Protein AF-A0A1I4J6Y9-F1 (afdb_monomer)

Structure (mmCIF, N/CA/C/O backbone):
data_AF-A0A1I4J6Y9-F1
#
_entry.id   AF-A0A1I4J6Y9-F1
#
loop_
_atom_site.group_PDB
_atom_site.id
_atom_site.type_symbol
_atom_site.label_atom_id
_atom_site.label_alt_id
_atom_site.label_comp_id
_atom_site.label_asym_id
_atom_site.label_entity_id
_atom_site.label_seq_id
_atom_site.pdbx_PDB_ins_code
_atom_site.Cartn_x
_atom_site.Cartn_y
_atom_site.Car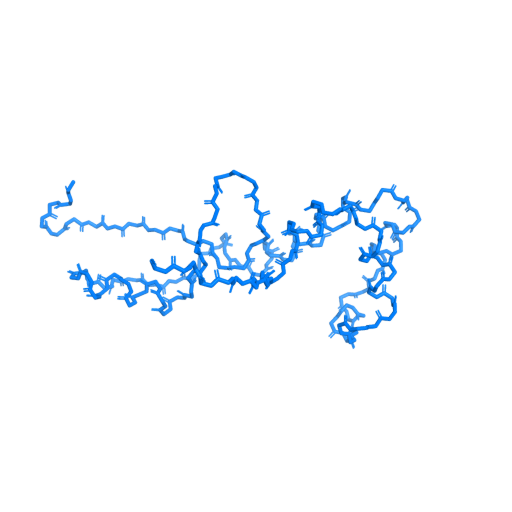tn_z
_atom_site.occupancy
_atom_site.B_iso_or_equiv
_atom_site.auth_seq_id
_atom_site.auth_comp_id
_atom_site.auth_asym_id
_atom_site.auth_atom_id
_atom_site.pdbx_PDB_model_num
ATOM 1 N N . MET A 1 1 ? -22.006 14.306 16.127 1.00 81.25 1 MET A N 1
ATOM 2 C CA . MET A 1 1 ? -21.872 13.540 17.386 1.00 81.25 1 MET A CA 1
ATOM 3 C C . MET A 1 1 ? -22.783 12.330 17.302 1.00 81.25 1 MET A C 1
ATOM 5 O O . MET A 1 1 ? -23.957 12.514 16.991 1.00 81.25 1 MET A O 1
ATOM 9 N N . LEU A 1 2 ? -22.259 11.121 17.520 1.00 91.81 2 LEU A N 1
ATOM 10 C CA . LEU A 1 2 ? -23.096 9.922 17.623 1.00 91.81 2 LEU A CA 1
ATOM 11 C C . LEU A 1 2 ? -23.946 9.990 18.895 1.00 91.81 2 LEU A C 1
ATOM 13 O O . LEU A 1 2 ? -23.473 10.424 19.944 1.00 91.81 2 LEU A O 1
ATOM 17 N N . LYS A 1 3 ? -25.213 9.585 18.788 1.00 95.56 3 LYS A N 1
ATOM 18 C CA . LYS A 1 3 ? -26.076 9.375 19.957 1.00 95.56 3 LYS A CA 1
ATOM 19 C C . LYS A 1 3 ? -25.664 8.073 20.663 1.00 95.56 3 LYS A C 1
ATOM 21 O O . LYS A 1 3 ? -25.080 7.211 20.003 1.00 95.56 3 LYS A O 1
ATOM 26 N N . PRO A 1 4 ? -25.996 7.891 21.955 1.00 92.31 4 PRO A N 1
ATOM 27 C CA . PRO A 1 4 ? -25.834 6.599 22.620 1.00 92.31 4 PRO A CA 1
ATOM 28 C C . PRO A 1 4 ? -26.434 5.459 21.782 1.00 92.31 4 PRO A C 1
ATOM 30 O O . PRO A 1 4 ? -27.529 5.613 21.238 1.00 92.31 4 PRO A O 1
ATOM 33 N N . ASN A 1 5 ? -25.707 4.342 21.670 1.00 90.25 5 ASN A N 1
ATOM 34 C CA . ASN A 1 5 ? -26.022 3.180 20.820 1.00 90.25 5 ASN A CA 1
ATOM 35 C C . ASN A 1 5 ? -26.013 3.435 19.298 1.00 90.25 5 ASN A C 1
ATOM 37 O O . ASN A 1 5 ? -26.482 2.598 18.530 1.00 90.25 5 ASN A O 1
ATOM 41 N N . GLY A 1 6 ? -25.497 4.578 18.839 1.00 94.69 6 GLY A N 1
ATOM 42 C CA . GLY A 1 6 ? -25.251 4.810 17.419 1.00 94.69 6 GLY A CA 1
ATOM 43 C C . GLY A 1 6 ? -24.130 3.914 16.886 1.00 94.69 6 GLY A C 1
ATOM 44 O O . GLY A 1 6 ? -23.152 3.661 17.584 1.00 94.69 6 GLY A O 1
ATOM 45 N N . GLN A 1 7 ? -24.263 3.459 15.640 1.00 95.44 7 GLN A N 1
ATOM 46 C CA . GLN A 1 7 ? -23.269 2.614 14.978 1.00 95.44 7 GLN A CA 1
ATOM 47 C C . GLN A 1 7 ? -22.348 3.434 14.074 1.00 95.44 7 GLN A C 1
ATOM 49 O O . GLN A 1 7 ? -22.777 4.391 13.426 1.00 95.44 7 GLN A O 1
ATOM 54 N N . VAL A 1 8 ? -21.086 3.018 14.007 1.00 94.94 8 VAL A N 1
ATOM 55 C CA . VAL A 1 8 ? -20.108 3.488 13.024 1.00 94.94 8 VAL A CA 1
ATOM 56 C C . VAL A 1 8 ? -19.798 2.338 12.077 1.00 94.94 8 VAL A C 1
ATOM 58 O O . VAL A 1 8 ? -19.526 1.225 12.517 1.00 94.94 8 VAL A O 1
ATOM 61 N N . PHE A 1 9 ? -19.827 2.622 10.778 1.00 94.44 9 PHE A N 1
ATOM 62 C CA . PHE A 1 9 ? -19.356 1.722 9.733 1.00 94.44 9 PHE A CA 1
ATOM 63 C C . PHE A 1 9 ? -18.185 2.390 9.017 1.00 94.44 9 PHE A C 1
ATOM 65 O O . PHE A 1 9 ? -18.315 3.530 8.568 1.00 94.44 9 PHE A O 1
ATOM 72 N N . ILE A 1 10 ? -17.050 1.698 8.937 1.00 92.69 10 ILE A N 1
ATOM 73 C CA . ILE A 1 10 ? -15.825 2.204 8.316 1.00 92.69 10 ILE A CA 1
ATOM 74 C C . ILE A 1 10 ? -15.258 1.155 7.373 1.00 92.69 10 ILE A C 1
ATOM 76 O O . ILE A 1 10 ? -15.161 -0.023 7.712 1.00 92.69 10 ILE A O 1
ATOM 80 N N . ASP A 1 11 ? -14.837 1.638 6.211 1.00 90.25 11 ASP A N 1
ATOM 81 C CA . ASP A 1 11 ? -14.038 0.914 5.236 1.00 90.25 11 ASP A CA 1
ATOM 82 C C . ASP A 1 11 ? -12.691 1.635 5.116 1.00 90.25 11 ASP A C 1
ATOM 84 O O . ASP A 1 11 ? -12.643 2.791 4.692 1.00 90.25 11 ASP A O 1
ATOM 88 N N . TRP A 1 12 ? -11.618 0.996 5.589 1.00 89.00 12 TRP A N 1
ATOM 89 C CA . TRP A 1 12 ? -10.287 1.597 5.686 1.00 89.00 12 TRP A CA 1
ATOM 90 C C . TRP A 1 12 ? -9.300 0.815 4.809 1.00 89.00 12 TRP A C 1
ATOM 92 O O . TRP A 1 12 ? -9.150 -0.396 4.994 1.00 89.00 12 TRP A O 1
ATOM 102 N N . PRO A 1 13 ? -8.600 1.470 3.868 1.00 84.12 13 PRO A N 1
ATOM 103 C CA . PRO A 1 13 ? -7.622 0.802 3.015 1.00 84.12 13 PRO A CA 1
ATOM 104 C C . PRO A 1 13 ? -6.400 0.298 3.804 1.00 84.12 13 PRO A C 1
ATOM 106 O O . PRO A 1 13 ? -5.828 1.024 4.615 1.00 84.12 13 PRO A O 1
ATOM 109 N N . PHE A 1 14 ? -5.968 -0.941 3.530 1.00 85.38 14 PHE A N 1
ATOM 110 C CA . PHE A 1 14 ? -4.759 -1.529 4.130 1.00 85.38 14 PHE A CA 1
ATOM 111 C C . PHE A 1 14 ? -3.598 -1.658 3.128 1.00 85.38 14 PHE A C 1
ATOM 113 O O . PHE A 1 14 ? -2.545 -1.063 3.332 1.00 85.38 14 PHE A O 1
ATOM 120 N N . LEU A 1 15 ? -3.791 -2.398 2.026 1.00 75.06 15 LEU A N 1
ATOM 121 C CA . LEU A 1 15 ? -2.748 -2.710 1.029 1.00 75.06 15 LEU A CA 1
ATOM 122 C C . LEU A 1 15 ? -3.106 -2.172 -0.361 1.00 75.06 15 LEU A C 1
ATOM 124 O O . LEU A 1 15 ? -3.230 -2.933 -1.324 1.00 75.06 15 LEU A O 1
ATOM 128 N N . GLN A 1 16 ? -3.330 -0.864 -0.458 1.00 70.31 16 GLN A N 1
ATOM 129 C CA . GLN A 1 16 ? -3.607 -0.193 -1.728 1.00 70.31 16 GLN A CA 1
ATOM 130 C C . GLN A 1 16 ? -2.457 0.766 -2.084 1.00 70.31 16 GLN A C 1
ATOM 132 O O . GLN A 1 16 ? -1.917 1.397 -1.172 1.00 70.31 16 GLN A O 1
ATOM 137 N N . PRO A 1 17 ? -2.081 0.883 -3.375 1.00 66.69 17 PRO A N 1
ATOM 138 C CA . PRO A 1 17 ? -1.189 1.934 -3.871 1.00 66.69 17 PRO A CA 1
ATOM 139 C C . PRO A 1 17 ? -1.604 3.325 -3.372 1.00 66.69 17 PRO A C 1
ATOM 141 O O . PRO A 1 17 ? -2.794 3.593 -3.176 1.00 66.69 17 PRO A O 1
ATOM 144 N N . VAL A 1 18 ? -0.641 4.233 -3.207 1.00 66.56 18 VAL A N 1
ATOM 145 C CA . VAL A 1 18 ? -0.937 5.626 -2.856 1.00 66.56 18 VAL A CA 1
ATOM 146 C C . VAL A 1 18 ? -1.674 6.270 -4.026 1.00 66.56 18 VAL A C 1
ATOM 148 O O . VAL A 1 18 ? -1.102 6.474 -5.093 1.00 66.56 18 VAL A O 1
ATOM 151 N N . HIS A 1 19 ? -2.939 6.634 -3.831 1.00 66.12 19 HIS A N 1
ATOM 152 C CA . HIS A 1 19 ? -3.694 7.395 -4.819 1.00 66.12 19 HIS A CA 1
ATOM 153 C C . HIS A 1 19 ? -3.871 8.853 -4.393 1.00 66.12 19 HIS A C 1
ATOM 155 O O . HIS A 1 19 ? -4.086 9.167 -3.224 1.00 66.12 19 HIS A O 1
ATOM 161 N N . GLY A 1 20 ? -3.774 9.760 -5.369 1.00 57.38 20 GLY A N 1
ATOM 162 C CA . GLY A 1 20 ? -3.671 11.202 -5.122 1.00 57.38 20 GLY A CA 1
ATOM 163 C C . GLY A 1 20 ? -4.913 11.862 -4.515 1.00 57.38 20 GLY A C 1
ATOM 164 O O . GLY A 1 20 ? -4.794 12.942 -3.941 1.00 57.38 20 GLY A O 1
ATOM 165 N N . TYR A 1 21 ? -6.097 11.245 -4.615 1.00 53.44 21 TYR A N 1
ATOM 166 C CA . TYR A 1 21 ? -7.322 11.776 -4.014 1.00 53.44 21 TYR A CA 1
ATOM 167 C C . TYR A 1 21 ? -8.379 10.679 -3.784 1.00 53.44 21 TYR A C 1
ATOM 169 O O . TYR A 1 21 ? -8.644 9.922 -4.721 1.00 53.44 21 TYR A O 1
ATOM 177 N N . PRO A 1 22 ? -9.016 10.608 -2.596 1.00 58.34 22 PRO A N 1
ATOM 178 C CA . PRO A 1 22 ? -8.725 11.379 -1.377 1.00 58.34 22 PRO A CA 1
ATOM 179 C C . PRO A 1 22 ? -7.363 11.001 -0.762 1.00 58.34 22 PRO A C 1
ATOM 181 O O . PRO A 1 22 ? -6.893 9.882 -0.944 1.00 58.34 22 PRO A O 1
ATOM 184 N N . SER A 1 23 ? -6.706 11.942 -0.071 1.00 73.38 23 SER A N 1
ATOM 185 C CA . SER A 1 23 ? -5.380 11.719 0.528 1.00 73.38 23 SER A CA 1
ATOM 186 C C . SER A 1 23 ? -5.414 10.631 1.604 1.00 73.38 23 SER A C 1
ATOM 188 O O . SER A 1 23 ? -6.277 10.644 2.482 1.00 73.38 23 SER A O 1
ATOM 190 N N . HIS A 1 24 ? -4.443 9.718 1.561 1.00 73.56 24 HIS A N 1
ATOM 191 C CA . HIS A 1 24 ? -4.262 8.661 2.556 1.00 73.56 24 HIS A CA 1
ATOM 192 C C . HIS A 1 24 ? -3.202 9.062 3.575 1.00 73.56 24 HIS A C 1
ATOM 194 O O . HIS A 1 24 ? -2.032 9.211 3.235 1.00 73.56 24 HIS A O 1
ATOM 200 N N . PHE A 1 25 ? -3.616 9.231 4.830 1.00 80.69 25 PHE A N 1
ATOM 201 C CA . PHE A 1 25 ? -2.710 9.610 5.918 1.00 80.69 25 PHE A CA 1
ATOM 202 C C . PHE A 1 25 ? -2.236 8.410 6.740 1.00 80.69 25 PHE A C 1
ATOM 204 O O . PHE A 1 25 ? -1.151 8.441 7.311 1.00 80.69 25 PHE A O 1
ATOM 211 N N . PHE A 1 26 ? -3.044 7.351 6.797 1.00 84.06 26 PHE A N 1
ATOM 212 C CA . PHE A 1 26 ? -2.833 6.217 7.684 1.00 84.06 26 PHE A CA 1
ATOM 213 C C . PHE A 1 26 ? -3.315 4.929 7.016 1.00 84.06 26 PHE A C 1
ATOM 215 O O . PHE A 1 26 ? -4.405 4.909 6.445 1.00 84.06 26 PHE A O 1
ATOM 222 N N . ASN A 1 27 ? -2.547 3.851 7.168 1.00 86.62 27 ASN A N 1
ATOM 223 C CA . ASN A 1 27 ? -2.935 2.497 6.774 1.00 86.62 27 ASN A CA 1
ATOM 224 C C . ASN A 1 27 ? -3.015 1.650 8.046 1.00 86.62 27 ASN A C 1
ATOM 226 O O . ASN A 1 27 ? -1.985 1.272 8.605 1.00 86.62 27 ASN A O 1
ATOM 230 N N . ALA A 1 28 ? -4.226 1.405 8.541 1.00 88.94 28 ALA A N 1
ATOM 231 C CA . ALA A 1 28 ? -4.424 0.598 9.739 1.00 88.94 28 ALA A CA 1
ATOM 232 C C . ALA A 1 28 ? -4.468 -0.895 9.381 1.00 88.94 28 ALA A C 1
ATOM 234 O O . ALA A 1 28 ? -5.085 -1.285 8.388 1.00 88.94 28 ALA A O 1
ATOM 235 N N . THR A 1 29 ? -3.856 -1.745 10.212 1.00 92.44 29 THR A N 1
ATOM 236 C CA . THR A 1 29 ? -4.205 -3.174 10.218 1.00 92.44 29 THR A CA 1
ATOM 237 C C . THR A 1 29 ? -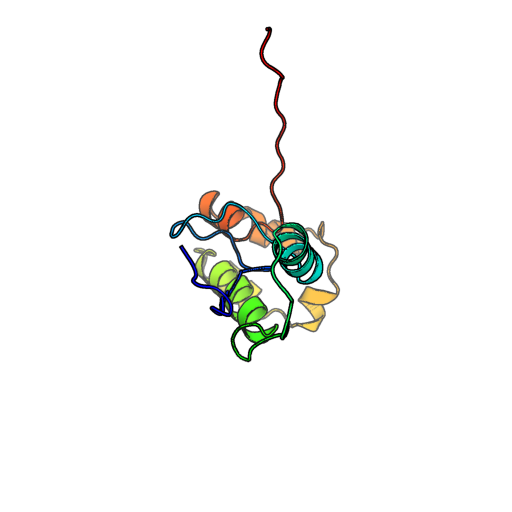5.599 -3.353 10.826 1.00 92.44 29 THR A C 1
ATOM 239 O O . THR A 1 29 ? -6.164 -2.419 11.404 1.00 92.44 29 THR A O 1
ATOM 242 N N . ARG A 1 30 ? -6.155 -4.568 10.757 1.00 93.88 30 ARG A N 1
ATOM 243 C CA . ARG A 1 30 ? -7.416 -4.880 11.444 1.00 93.88 30 ARG A CA 1
ATOM 244 C C . ARG A 1 30 ? -7.315 -4.616 12.947 1.00 93.88 30 ARG A C 1
ATOM 246 O O . ARG A 1 30 ? -8.223 -4.029 13.521 1.00 93.88 30 ARG A O 1
ATOM 253 N N . GLU A 1 31 ? -6.213 -5.018 13.563 1.00 95.50 31 GLU A N 1
ATOM 254 C CA . GLU A 1 31 ? -5.965 -4.872 14.997 1.00 95.50 31 GLU A CA 1
ATOM 255 C C . GLU A 1 31 ? -5.808 -3.399 15.375 1.00 95.50 31 GLU A C 1
ATOM 257 O O . GLU A 1 31 ? -6.401 -2.968 16.356 1.00 95.50 31 GLU A O 1
ATOM 262 N N . GLY A 1 32 ? -5.086 -2.616 14.563 1.00 94.75 32 GLY A N 1
ATOM 263 C CA . GLY A 1 32 ? -4.953 -1.174 14.777 1.00 94.75 32 GLY A CA 1
ATOM 264 C C . GLY A 1 32 ? -6.280 -0.424 14.633 1.00 94.75 32 GLY A C 1
ATOM 265 O O . GLY A 1 32 ? -6.540 0.516 15.381 1.00 94.75 32 GLY A O 1
ATOM 266 N N . LEU A 1 33 ? -7.143 -0.852 13.703 1.00 94.62 33 LEU A N 1
ATOM 267 C CA . LEU A 1 33 ? -8.495 -0.308 13.568 1.00 94.62 33 LEU A CA 1
ATOM 268 C C . LEU A 1 33 ? -9.351 -0.635 14.800 1.00 94.62 33 LEU A C 1
ATOM 270 O O . LEU A 1 33 ? -10.006 0.254 15.334 1.00 94.62 33 LEU A O 1
ATOM 274 N N . VAL A 1 34 ? -9.333 -1.890 15.258 1.00 96.38 34 VAL A N 1
ATOM 275 C CA . VAL A 1 34 ? -10.080 -2.325 16.449 1.00 96.38 34 VAL A CA 1
ATOM 276 C C . VAL A 1 34 ? -9.607 -1.574 17.693 1.00 96.38 34 VAL A C 1
ATOM 278 O O . VAL A 1 34 ? -10.434 -0.974 18.377 1.00 96.38 34 VAL A O 1
ATOM 281 N N . SER A 1 35 ? -8.295 -1.524 17.947 1.00 96.88 35 SER A N 1
ATOM 282 C CA . SER A 1 35 ? -7.751 -0.848 19.129 1.00 96.88 35 SER A CA 1
ATOM 283 C C . SER A 1 35 ? -8.086 0.641 19.130 1.00 96.88 35 SER A C 1
ATOM 285 O O . SER A 1 35 ? -8.549 1.157 20.139 1.00 96.88 35 SER A O 1
ATOM 287 N N . LEU A 1 36 ? -7.960 1.323 17.983 1.00 95.25 36 LEU A N 1
ATOM 288 C CA . LEU A 1 36 ? -8.311 2.740 17.864 1.00 95.25 36 LEU A CA 1
ATOM 289 C C . LEU A 1 36 ? -9.757 3.017 18.302 1.00 95.25 36 LEU A C 1
ATOM 291 O O . LEU A 1 36 ? -10.015 4.031 18.946 1.00 95.25 36 LEU A O 1
ATOM 295 N N . PHE A 1 37 ? -10.703 2.145 17.954 1.00 95.56 37 PHE A N 1
ATOM 296 C CA . PHE A 1 37 ? -12.110 2.331 18.306 1.00 95.56 37 PHE A CA 1
ATOM 297 C C . PHE A 1 37 ? -12.402 1.961 19.761 1.00 95.56 37 PHE A C 1
ATOM 299 O O . PHE A 1 37 ? -13.068 2.727 20.462 1.00 95.56 37 PHE A O 1
ATOM 306 N N . GLU A 1 38 ? -11.886 0.829 20.232 1.00 96.94 38 GLU A N 1
ATOM 307 C CA . GLU A 1 38 ? -12.100 0.370 21.608 1.00 96.94 38 GLU A CA 1
ATOM 308 C C . GLU A 1 38 ? -11.458 1.309 22.637 1.00 96.94 38 GLU A C 1
ATOM 310 O O . GLU A 1 38 ? -12.112 1.679 23.615 1.00 96.94 38 GLU A O 1
ATOM 315 N N . ASP A 1 39 ? -10.257 1.825 22.353 1.00 97.75 39 ASP A N 1
ATOM 316 C CA . ASP A 1 39 ? -9.572 2.827 23.184 1.00 97.75 39 ASP A CA 1
ATOM 317 C C . ASP A 1 39 ? -10.352 4.154 23.273 1.00 97.75 39 ASP A C 1
ATOM 319 O O . ASP A 1 39 ? -10.159 4.940 24.201 1.00 97.75 39 ASP A O 1
ATOM 323 N N . ASN A 1 40 ? -11.270 4.402 22.330 1.00 95.06 40 ASN A N 1
ATOM 324 C CA . ASN A 1 40 ? -12.137 5.583 22.288 1.00 95.06 40 ASN A CA 1
ATOM 325 C C . ASN A 1 40 ? -13.589 5.287 22.713 1.00 95.06 40 ASN A C 1
ATOM 327 O O . ASN A 1 40 ? -14.496 6.073 22.427 1.00 95.06 40 ASN A O 1
ATOM 331 N N . GLY A 1 41 ? -13.823 4.178 23.421 1.00 94.81 41 GLY A N 1
ATOM 332 C CA . GLY A 1 41 ? -15.108 3.868 24.055 1.00 94.81 41 GLY A CA 1
ATOM 333 C C . GLY A 1 41 ? -16.159 3.256 23.128 1.00 94.81 41 GLY A C 1
ATOM 334 O O . GLY A 1 41 ? -17.333 3.183 23.501 1.00 94.81 41 GLY A O 1
ATOM 335 N N . PHE A 1 42 ? -15.766 2.811 21.933 1.00 96.56 42 PHE A N 1
ATOM 336 C CA . PHE A 1 42 ? -16.621 1.986 21.085 1.00 96.56 42 PHE A CA 1
ATOM 337 C C . PHE A 1 42 ? -16.499 0.508 21.472 1.00 96.56 42 PHE A C 1
ATOM 339 O O . PHE A 1 42 ? -15.508 0.071 22.046 1.00 96.56 42 PHE A O 1
ATOM 346 N N . LYS A 1 43 ? -17.518 -0.280 21.129 1.00 96.38 43 LYS A N 1
ATOM 347 C CA . LYS A 1 43 ? -17.473 -1.743 21.186 1.00 96.38 43 LYS A CA 1
ATOM 348 C C . LYS A 1 43 ? -17.374 -2.274 19.761 1.00 96.38 43 LYS A C 1
ATOM 350 O O . LYS A 1 43 ? -18.192 -1.895 18.923 1.00 96.38 43 LYS A O 1
ATOM 355 N N . THR A 1 44 ? -16.430 -3.170 19.493 1.00 97.00 44 THR A N 1
ATOM 356 C CA . THR A 1 44 ? -16.351 -3.838 18.189 1.00 97.00 44 THR A CA 1
ATOM 357 C C . THR A 1 44 ? -17.446 -4.893 18.075 1.00 97.00 44 THR A C 1
ATOM 359 O O . THR A 1 44 ? -17.444 -5.889 18.796 1.00 97.00 44 THR A O 1
ATOM 362 N N . ASP A 1 45 ? -18.386 -4.693 17.151 1.00 97.06 45 ASP A N 1
ATOM 363 C CA . ASP A 1 45 ? -19.411 -5.697 16.843 1.00 97.06 45 ASP A CA 1
ATOM 364 C C . ASP A 1 45 ? -18.955 -6.673 15.74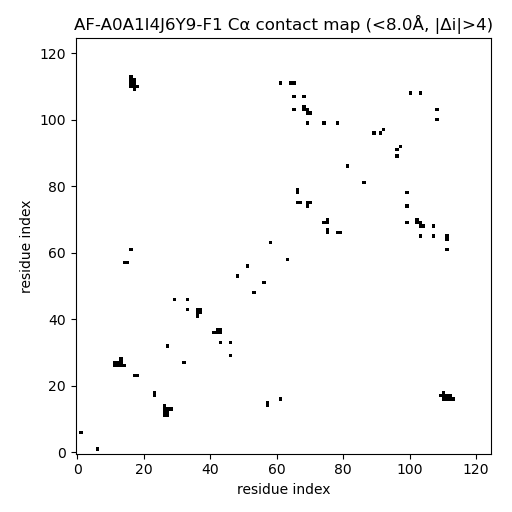5 1.00 97.06 45 ASP A C 1
ATOM 366 O O . ASP A 1 45 ? -19.297 -7.854 15.788 1.00 97.06 45 ASP A O 1
ATOM 370 N N . LEU A 1 46 ? -18.175 -6.200 14.763 1.00 96.12 46 LEU A N 1
ATOM 371 C CA . LEU A 1 46 ? -17.661 -7.007 13.655 1.00 96.12 46 LEU A CA 1
ATOM 372 C C . LEU A 1 46 ? -16.415 -6.360 13.030 1.00 96.12 46 LEU A C 1
ATOM 374 O O . LEU A 1 46 ? -16.412 -5.168 12.739 1.00 96.12 46 LEU A O 1
ATOM 378 N N . ALA A 1 47 ? -15.399 -7.171 12.731 1.00 95.75 47 ALA A N 1
ATOM 379 C CA . ALA A 1 47 ? -14.262 -6.794 11.896 1.00 95.75 47 ALA A CA 1
ATOM 380 C C . ALA A 1 47 ? -13.983 -7.926 10.897 1.00 95.75 47 ALA A C 1
ATOM 382 O O . ALA A 1 47 ? -13.626 -9.035 11.290 1.00 95.75 47 ALA A O 1
ATOM 383 N N . PHE A 1 48 ? -14.167 -7.674 9.601 1.00 95.19 48 PHE A N 1
ATOM 384 C CA . PHE A 1 48 ? -14.125 -8.716 8.568 1.00 95.19 48 PHE A CA 1
ATOM 385 C C . PHE A 1 48 ? -13.494 -8.207 7.268 1.00 95.19 48 PHE A C 1
ATOM 387 O O . PHE A 1 48 ? -13.120 -7.040 7.180 1.00 95.19 48 PHE A O 1
ATOM 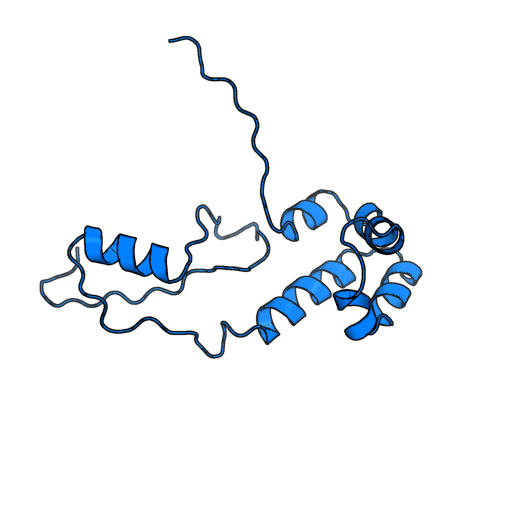394 N N . THR A 1 49 ? -13.286 -9.104 6.301 1.00 93.88 49 THR A N 1
ATOM 395 C CA . THR A 1 49 ? -12.820 -8.767 4.947 1.00 93.88 49 THR A CA 1
ATOM 396 C C . THR A 1 49 ? -14.010 -8.865 3.998 1.00 93.88 49 THR A C 1
ATOM 398 O O . THR A 1 49 ? -14.579 -9.945 3.836 1.00 93.88 49 THR A O 1
ATOM 401 N N . GLY A 1 50 ? -14.395 -7.745 3.387 1.00 93.38 50 GLY A N 1
ATOM 402 C CA . GLY A 1 50 ? -15.456 -7.697 2.381 1.00 93.38 50 GLY A CA 1
ATOM 403 C C . GLY A 1 50 ? -15.028 -8.278 1.030 1.00 93.38 50 GLY A C 1
ATOM 404 O O . GLY A 1 50 ? -13.840 -8.433 0.744 1.00 93.38 50 GLY A O 1
ATOM 405 N N . ALA A 1 51 ? -15.997 -8.559 0.155 1.00 93.88 51 ALA A N 1
ATOM 406 C CA . ALA A 1 51 ? -15.724 -9.070 -1.194 1.00 93.88 51 ALA A CA 1
ATOM 407 C C . ALA A 1 51 ? -14.838 -8.115 -2.026 1.00 93.88 51 ALA A C 1
ATOM 409 O O . ALA A 1 51 ? -14.017 -8.563 -2.827 1.00 93.88 51 ALA A O 1
ATOM 410 N N . HIS A 1 52 ? -14.956 -6.806 -1.781 1.00 90.75 52 HIS A N 1
ATOM 411 C CA . HIS A 1 52 ? -14.173 -5.734 -2.405 1.00 90.75 52 HIS A CA 1
ATOM 412 C C . HIS A 1 52 ? -12.780 -5.517 -1.788 1.00 90.75 52 HIS A C 1
ATOM 414 O O . HIS A 1 52 ? -12.037 -4.653 -2.240 1.00 90.75 52 HIS A O 1
ATOM 420 N N . GLN A 1 53 ? -12.416 -6.300 -0.770 1.00 91.44 53 GLN A N 1
ATOM 421 C CA . GLN A 1 53 ? -11.141 -6.209 -0.044 1.00 91.44 53 GLN A CA 1
ATOM 422 C C . GLN A 1 53 ? -10.286 -7.478 -0.217 1.00 91.44 53 GLN A C 1
ATOM 424 O O . GLN A 1 53 ? -9.354 -7.730 0.547 1.00 91.44 53 GLN A O 1
ATOM 429 N N . THR A 1 54 ? -10.620 -8.322 -1.197 1.00 92.44 54 THR A N 1
ATOM 430 C CA . THR A 1 54 ? -9.884 -9.563 -1.471 1.00 92.44 54 THR A CA 1
ATOM 431 C C . THR A 1 54 ? -8.572 -9.294 -2.207 1.00 92.44 54 THR A C 1
ATOM 433 O O . THR A 1 54 ? -8.405 -8.274 -2.877 1.00 92.44 54 THR A O 1
ATOM 436 N N . ALA A 1 55 ? -7.657 -10.266 -2.167 1.00 91.75 55 ALA A N 1
ATOM 437 C CA . ALA A 1 55 ? -6.385 -10.193 -2.888 1.00 91.75 55 ALA A CA 1
ATOM 438 C C . ALA A 1 55 ? -6.552 -9.982 -4.406 1.00 91.75 55 ALA A C 1
ATOM 440 O O . ALA A 1 55 ? -5.656 -9.438 -5.043 1.00 91.75 55 ALA A O 1
ATOM 441 N N . ALA A 1 56 ? -7.699 -10.359 -4.986 1.00 93.00 56 ALA A N 1
ATOM 442 C CA . ALA A 1 56 ? -7.991 -10.126 -6.399 1.00 93.00 56 ALA A CA 1
ATOM 443 C C . ALA A 1 56 ? -7.942 -8.633 -6.762 1.00 93.00 56 ALA A C 1
ATOM 445 O O . ALA A 1 56 ? -7.380 -8.280 -7.798 1.00 93.00 56 ALA A O 1
ATOM 446 N N . TYR A 1 57 ? -8.461 -7.760 -5.889 1.00 91.31 57 TYR A N 1
ATOM 447 C CA . TYR A 1 57 ? -8.412 -6.311 -6.091 1.00 91.31 57 TYR A CA 1
ATOM 448 C C . TYR A 1 57 ? -6.977 -5.792 -6.025 1.00 91.31 57 TYR 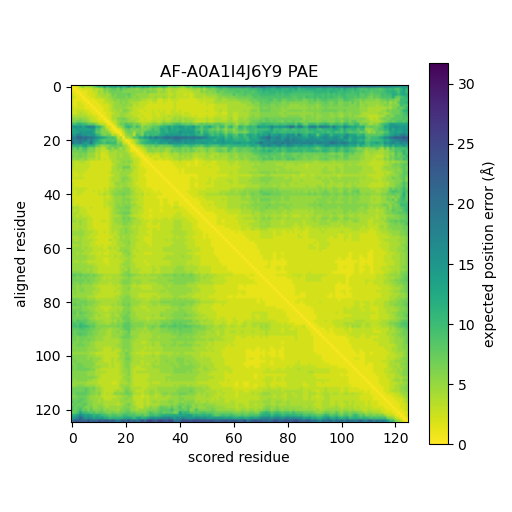A C 1
ATOM 450 O O . TYR A 1 57 ? -6.558 -5.048 -6.906 1.00 91.31 57 TYR A O 1
ATOM 458 N N . THR A 1 58 ? -6.198 -6.231 -5.034 1.00 90.19 58 THR A N 1
ATOM 459 C CA . THR A 1 58 ? -4.787 -5.839 -4.900 1.00 90.19 58 THR A CA 1
ATOM 460 C C . THR A 1 58 ? -3.960 -6.279 -6.106 1.00 90.19 58 THR A C 1
ATOM 462 O O . THR A 1 58 ? -3.231 -5.469 -6.672 1.00 90.19 58 THR A O 1
ATOM 465 N N . ILE A 1 59 ? -4.097 -7.537 -6.538 1.00 92.62 59 ILE A N 1
ATOM 466 C CA . ILE A 1 59 ? -3.351 -8.081 -7.681 1.00 92.62 59 ILE A CA 1
ATOM 467 C C . ILE A 1 59 ? -3.720 -7.336 -8.966 1.00 92.62 59 ILE A C 1
ATOM 469 O O . ILE A 1 59 ? -2.830 -6.873 -9.680 1.00 92.62 59 ILE A O 1
ATOM 473 N N . GLN A 1 60 ? -5.019 -7.196 -9.256 1.00 92.56 60 GLN A N 1
ATOM 474 C CA . GLN A 1 60 ? -5.484 -6.512 -10.462 1.00 92.56 60 GLN A CA 1
ATOM 475 C C . GLN A 1 60 ? -5.018 -5.056 -10.485 1.00 92.56 60 GLN A C 1
ATOM 477 O O . GLN A 1 60 ? -4.548 -4.585 -11.522 1.00 92.56 60 GLN A O 1
ATOM 482 N N . TRP A 1 61 ? -5.114 -4.360 -9.353 1.00 90.19 61 TRP A N 1
ATOM 483 C CA . TRP A 1 61 ? -4.748 -2.956 -9.270 1.00 90.19 61 TRP A CA 1
ATOM 484 C C . TRP A 1 61 ? -3.235 -2.764 -9.420 1.00 90.19 61 TRP A C 1
ATOM 486 O O . TRP A 1 61 ? -2.815 -2.034 -10.318 1.00 90.19 61 TRP A O 1
ATOM 496 N N . ILE A 1 62 ? -2.413 -3.446 -8.613 1.00 92.38 62 ILE A N 1
ATOM 497 C CA . ILE A 1 62 ? -0.950 -3.284 -8.643 1.00 92.38 62 ILE A CA 1
ATOM 498 C C . ILE A 1 62 ? -0.397 -3.653 -10.020 1.00 92.38 62 ILE A C 1
ATOM 500 O O . ILE A 1 62 ? 0.250 -2.824 -10.657 1.00 92.38 62 ILE A O 1
ATOM 504 N N . LEU A 1 63 ? -0.689 -4.859 -10.521 1.00 94.44 63 LEU A N 1
ATOM 505 C CA . LEU A 1 63 ? -0.143 -5.310 -11.806 1.00 94.44 63 LEU A CA 1
ATOM 506 C C . LEU A 1 63 ? -0.713 -4.501 -12.978 1.00 94.44 63 LEU A C 1
ATOM 508 O O . LEU A 1 63 ? 0.013 -4.182 -13.920 1.00 94.44 63 LEU A O 1
ATOM 512 N N . GLY A 1 64 ? -1.994 -4.126 -12.913 1.00 94.44 64 GLY A N 1
ATOM 513 C CA . GLY A 1 64 ? -2.646 -3.317 -13.940 1.00 94.44 64 GLY A CA 1
ATOM 514 C C . GLY A 1 64 ? -2.056 -1.912 -14.047 1.00 94.44 64 GLY A C 1
ATOM 515 O O . GLY A 1 64 ? -1.766 -1.449 -15.151 1.00 94.44 64 GLY A O 1
ATOM 516 N N . ARG A 1 65 ? -1.832 -1.234 -12.914 1.00 94.31 65 ARG A N 1
ATOM 517 C CA . ARG A 1 65 ? -1.209 0.100 -12.895 1.00 94.31 65 ARG A CA 1
ATOM 518 C C . ARG A 1 65 ? 0.262 0.047 -13.262 1.00 94.31 65 ARG A C 1
ATOM 520 O O . ARG A 1 65 ? 0.702 0.891 -14.038 1.00 94.31 65 ARG A O 1
ATOM 527 N N . PHE A 1 66 ? 0.986 -0.971 -12.807 1.00 95.44 66 PHE A N 1
ATOM 528 C CA . PHE A 1 66 ? 2.364 -1.204 -13.222 1.00 95.44 66 PHE A CA 1
ATOM 529 C C . PHE A 1 66 ? 2.465 -1.322 -14.753 1.00 95.44 66 PHE A C 1
ATOM 531 O O . PHE A 1 66 ? 3.158 -0.533 -15.395 1.00 95.44 66 PHE A O 1
ATOM 538 N N . ALA A 1 67 ? 1.687 -2.221 -15.367 1.00 96.56 67 ALA A N 1
ATOM 539 C CA . ALA A 1 67 ? 1.669 -2.401 -16.820 1.00 96.56 67 ALA A CA 1
ATOM 540 C C . ALA A 1 67 ? 1.209 -1.143 -17.583 1.00 96.56 67 ALA A C 1
ATOM 542 O O . ALA A 1 67 ? 1.704 -0.864 -18.675 1.00 96.56 67 ALA A O 1
ATOM 543 N N . HIS A 1 68 ? 0.271 -0.371 -17.027 1.00 95.31 68 HIS A N 1
ATOM 544 C CA . HIS A 1 68 ? -0.195 0.890 -17.613 1.00 95.31 68 HIS A CA 1
ATOM 545 C C . HIS A 1 68 ? 0.898 1.975 -17.654 1.00 95.31 68 HIS A C 1
ATOM 547 O O . HIS A 1 68 ? 0.942 2.807 -18.573 1.00 95.31 68 HIS A O 1
ATOM 553 N N . HIS A 1 69 ? 1.771 1.989 -16.649 1.00 96.50 69 HIS A N 1
ATOM 554 C CA . HIS A 1 69 ? 2.841 2.974 -16.523 1.00 96.50 69 HIS A CA 1
ATOM 555 C C . HIS A 1 69 ? 4.071 2.651 -17.373 1.00 96.50 69 HIS A C 1
ATOM 557 O O . HIS A 1 69 ? 4.780 3.578 -17.760 1.00 96.50 69 HIS A O 1
ATOM 563 N N . LEU A 1 70 ? 4.258 1.392 -17.782 1.00 97.56 70 LEU A N 1
ATOM 564 C CA . LEU A 1 70 ? 5.247 1.006 -18.792 1.00 97.56 70 LEU A CA 1
ATOM 565 C C . LEU A 1 70 ? 4.860 1.558 -20.177 1.00 97.56 70 LEU A C 1
ATOM 567 O O . LEU A 1 70 ? 4.028 0.991 -20.891 1.00 97.56 70 LEU A O 1
ATOM 571 N N . LYS A 1 71 ? 5.458 2.694 -20.561 1.00 95.81 71 LYS A N 1
ATOM 572 C CA . LYS A 1 71 ? 5.169 3.367 -21.843 1.00 95.81 71 LYS A CA 1
ATOM 573 C C . LYS A 1 71 ? 5.822 2.685 -23.041 1.00 95.81 71 LYS A C 1
ATOM 575 O O . LYS A 1 71 ? 5.265 2.748 -24.136 1.00 95.81 71 LYS A O 1
ATOM 580 N N . ASP A 1 72 ? 6.953 2.013 -22.831 1.00 97.38 72 ASP A N 1
ATOM 581 C CA . ASP A 1 72 ? 7.591 1.182 -23.849 1.00 97.38 72 ASP A CA 1
ATOM 582 C C . ASP A 1 72 ? 6.703 -0.046 -24.156 1.00 97.38 72 ASP A C 1
ATOM 584 O O . ASP A 1 72 ? 6.448 -0.868 -23.264 1.00 97.38 72 ASP A O 1
ATOM 588 N N . PRO A 1 73 ? 6.216 -0.204 -25.403 1.00 97.12 73 PRO A N 1
ATOM 589 C CA . PRO A 1 73 ? 5.361 -1.325 -25.777 1.00 97.12 73 PRO A CA 1
ATOM 590 C C . PRO A 1 73 ? 6.019 -2.696 -25.605 1.00 97.12 73 PRO A C 1
ATOM 592 O O . PRO A 1 73 ? 5.314 -3.651 -25.276 1.00 97.12 73 PRO A O 1
ATOM 595 N N . GLN A 1 74 ? 7.332 -2.798 -25.820 1.00 97.81 74 GLN A N 1
ATOM 596 C CA . GLN A 1 74 ? 8.080 -4.043 -25.692 1.00 97.81 74 GLN A CA 1
ATOM 597 C C . GLN A 1 74 ? 8.232 -4.433 -24.223 1.00 97.81 74 GLN A C 1
ATOM 599 O O . GLN A 1 74 ? 7.920 -5.570 -23.875 1.00 97.81 74 GLN A O 1
ATOM 604 N N . LEU A 1 75 ? 8.612 -3.492 -23.349 1.00 97.88 75 LEU A N 1
ATOM 605 C CA . LEU A 1 75 ? 8.696 -3.756 -21.904 1.00 97.88 75 LEU A CA 1
ATOM 606 C C . LEU A 1 75 ? 7.335 -4.128 -21.316 1.00 97.88 75 LEU A C 1
ATOM 608 O O . LEU A 1 75 ? 7.230 -5.065 -20.529 1.00 97.88 75 LEU A O 1
ATOM 612 N N . ARG A 1 76 ? 6.272 -3.431 -21.728 1.00 98.06 76 ARG A N 1
ATOM 613 C CA . ARG A 1 76 ? 4.906 -3.756 -21.304 1.00 98.06 76 ARG A CA 1
ATOM 614 C C . ARG A 1 76 ? 4.474 -5.145 -21.774 1.00 98.06 76 ARG A C 1
ATOM 616 O O . ARG A 1 76 ? 3.822 -5.857 -21.015 1.00 98.06 76 ARG A O 1
ATOM 623 N N . HIS A 1 77 ? 4.809 -5.523 -23.010 1.00 97.81 77 HIS A N 1
ATOM 624 C CA . HIS A 1 77 ? 4.527 -6.864 -23.520 1.00 97.81 77 HIS A CA 1
ATOM 625 C C . HIS A 1 77 ? 5.284 -7.928 -22.723 1.00 97.81 77 HIS A C 1
ATOM 627 O O . HIS A 1 77 ? 4.672 -8.894 -22.284 1.00 97.81 77 HIS A O 1
ATOM 633 N N . GLU A 1 78 ? 6.578 -7.724 -22.479 1.00 97.56 78 GLU A N 1
ATOM 634 C CA . GLU A 1 78 ? 7.409 -8.638 -21.694 1.00 97.56 78 GLU A CA 1
ATOM 635 C C . GLU A 1 78 ? 6.867 -8.833 -20.272 1.00 97.56 78 GLU A C 1
ATOM 637 O O . GLU A 1 78 ? 6.669 -9.970 -19.849 1.00 97.56 78 GLU A O 1
ATOM 642 N N . PHE A 1 79 ? 6.520 -7.742 -19.578 1.00 97.38 79 PHE A N 1
ATOM 643 C CA . PHE A 1 79 ? 5.883 -7.799 -18.259 1.00 97.38 79 PHE A CA 1
ATOM 644 C C . PHE A 1 79 ? 4.562 -8.587 -18.292 1.00 97.38 79 PHE A C 1
ATOM 646 O O . PHE A 1 79 ? 4.311 -9.434 -17.439 1.00 97.38 79 PHE A O 1
ATOM 653 N N . ALA A 1 80 ? 3.726 -8.360 -19.311 1.00 96.56 80 ALA A N 1
ATOM 654 C CA . ALA A 1 80 ? 2.440 -9.040 -19.462 1.00 96.56 80 ALA A CA 1
ATOM 655 C C . ALA A 1 80 ? 2.556 -10.540 -19.795 1.00 96.56 80 ALA A C 1
ATOM 657 O O . ALA A 1 80 ? 1.556 -11.252 -19.710 1.00 96.56 80 ALA A O 1
ATOM 658 N N . GLN A 1 81 ? 3.732 -11.020 -20.211 1.00 97.19 81 GLN A N 1
ATOM 659 C CA . GLN A 1 81 ? 3.985 -12.441 -20.472 1.00 97.19 81 GLN A CA 1
ATOM 660 C C . GLN A 1 81 ? 4.585 -13.183 -19.270 1.00 97.19 81 GLN A C 1
ATOM 662 O O . GLN A 1 81 ? 4.730 -14.405 -19.330 1.00 97.19 81 GLN A O 1
ATOM 667 N N . MET A 1 82 ? 4.913 -12.486 -18.177 1.00 96.56 82 MET A N 1
ATOM 668 C CA . MET A 1 82 ? 5.431 -13.132 -16.973 1.00 96.56 82 MET A CA 1
A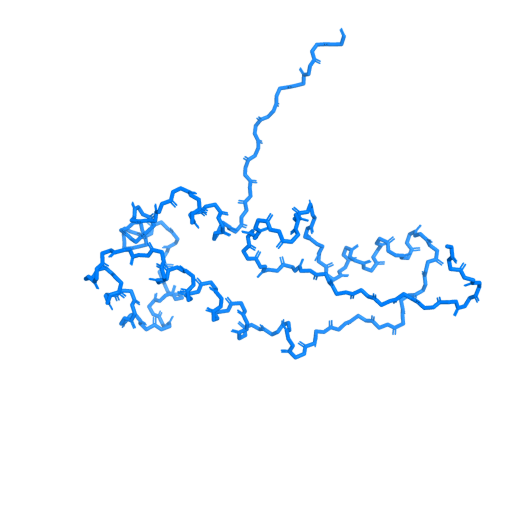TOM 669 C C . MET A 1 82 ? 4.376 -14.042 -16.350 1.00 96.56 82 MET A C 1
ATOM 671 O O . MET A 1 82 ? 3.210 -13.665 -16.196 1.00 96.56 82 MET A O 1
ATOM 675 N N . LYS A 1 83 ? 4.779 -15.246 -15.941 1.00 96.31 83 LYS A N 1
ATOM 676 C CA . LYS A 1 83 ? 3.887 -16.116 -15.177 1.00 96.31 83 LYS A CA 1
ATOM 677 C C . LYS A 1 83 ? 3.839 -15.635 -13.738 1.00 96.31 83 LYS A C 1
ATOM 679 O O . LYS A 1 83 ? 4.827 -15.153 -13.189 1.00 96.31 83 LYS A O 1
ATOM 684 N N . VAL A 1 84 ? 2.711 -15.886 -13.079 1.00 95.69 84 VAL A N 1
ATOM 685 C CA . VAL A 1 84 ? 2.589 -15.664 -11.630 1.00 95.69 84 VAL A CA 1
ATOM 686 C C . VAL A 1 84 ? 3.704 -16.396 -10.873 1.00 95.69 84 VAL A C 1
ATOM 688 O O . VAL A 1 84 ? 4.272 -15.828 -9.951 1.00 95.69 84 VAL A O 1
ATOM 691 N N . SER A 1 85 ? 4.073 -17.610 -11.304 1.00 96.81 85 SER A N 1
ATOM 692 C CA . SER A 1 85 ? 5.190 -18.377 -10.732 1.00 96.81 85 SER A CA 1
ATOM 693 C C . SER A 1 85 ? 6.534 -17.656 -10.811 1.00 96.81 85 SER A C 1
ATOM 695 O O . SER A 1 85 ? 7.340 -17.777 -9.893 1.00 96.81 85 SER A O 1
ATOM 697 N N . ASP A 1 86 ? 6.769 -16.913 -11.891 1.00 94.94 86 ASP A N 1
ATOM 698 C CA . ASP A 1 86 ? 8.015 -16.179 -12.099 1.00 94.94 86 ASP A CA 1
ATOM 699 C C . ASP A 1 86 ? 8.038 -14.979 -11.143 1.00 94.94 86 ASP A C 1
ATOM 701 O O . ASP A 1 86 ? 8.988 -14.804 -10.386 1.00 94.94 86 ASP A O 1
ATOM 705 N N . LEU A 1 87 ? 6.930 -14.226 -11.084 1.00 92.50 87 LEU A N 1
ATOM 706 C CA . LEU A 1 87 ? 6.763 -13.064 -10.204 1.00 92.50 87 LEU A CA 1
ATOM 707 C C . LEU A 1 87 ? 6.967 -13.393 -8.720 1.00 92.50 87 LEU A C 1
ATOM 709 O O . LEU A 1 87 ? 7.617 -12.625 -8.018 1.00 92.50 87 LEU A O 1
ATOM 713 N N . VAL A 1 88 ? 6.428 -14.519 -8.240 1.00 93.50 88 VAL A N 1
ATOM 714 C CA . VAL A 1 88 ? 6.519 -14.895 -6.814 1.00 93.50 88 VAL A CA 1
ATOM 715 C C . VAL A 1 88 ? 7.864 -15.502 -6.417 1.00 93.50 88 VAL A C 1
ATOM 717 O O . VAL A 1 88 ? 8.162 -15.554 -5.227 1.00 93.50 88 VAL A O 1
ATOM 720 N N . SER A 1 89 ? 8.653 -15.985 -7.380 1.00 94.12 89 SER A N 1
ATOM 721 C CA . SER A 1 89 ? 9.929 -16.661 -7.102 1.00 94.12 89 SER A CA 1
ATOM 722 C C . SER A 1 89 ? 11.143 -15.740 -7.243 1.00 94.12 89 SER A C 1
ATOM 724 O O . SER A 1 89 ? 12.233 -16.117 -6.822 1.00 94.12 89 SER A O 1
ATOM 726 N N . MET A 1 90 ? 10.980 -14.560 -7.849 1.00 94.19 90 MET A N 1
ATOM 727 C CA . MET A 1 90 ? 12.064 -13.589 -8.008 1.00 94.19 90 MET A CA 1
ATOM 728 C C . MET A 1 90 ? 12.426 -12.907 -6.687 1.00 94.19 90 MET A C 1
ATOM 730 O O . MET A 1 90 ? 11.553 -12.488 -5.924 1.00 94.19 90 MET A O 1
ATOM 734 N N . ASP A 1 91 ? 13.727 -12.720 -6.472 1.00 95.75 91 ASP A N 1
ATOM 735 C CA . ASP A 1 91 ? 14.258 -11.869 -5.407 1.00 95.75 91 ASP A CA 1
ATOM 736 C C . ASP A 1 91 ? 13.873 -10.401 -5.653 1.00 95.75 91 ASP A C 1
ATOM 738 O O . ASP A 1 91 ? 13.862 -9.947 -6.794 1.00 95.75 91 ASP A O 1
ATOM 742 N N . GLN A 1 92 ? 13.572 -9.622 -4.610 1.00 92.62 92 GLN A N 1
ATOM 743 C CA . GLN A 1 92 ? 13.151 -8.223 -4.787 1.00 92.62 92 GLN A CA 1
ATOM 744 C C . GLN A 1 92 ? 14.252 -7.330 -5.389 1.00 92.62 92 GLN A C 1
ATOM 746 O O . GLN A 1 92 ? 13.950 -6.247 -5.885 1.00 92.62 92 GLN A O 1
ATOM 751 N N . GLN A 1 93 ? 15.514 -7.764 -5.348 1.00 95.38 93 GLN A N 1
ATOM 752 C CA . GLN A 1 93 ? 16.661 -7.099 -5.965 1.00 95.38 93 GLN A CA 1
ATOM 753 C C . GLN A 1 93 ? 17.053 -7.701 -7.321 1.00 95.38 93 GLN A C 1
ATOM 755 O O . GLN A 1 93 ? 18.077 -7.307 -7.883 1.00 95.38 93 GLN A O 1
ATOM 760 N N . ASP A 1 94 ? 16.261 -8.628 -7.870 1.00 96.50 94 ASP A N 1
ATOM 761 C CA . ASP A 1 94 ? 16.543 -9.245 -9.164 1.00 96.50 94 ASP A CA 1
ATOM 762 C C . ASP A 1 94 ? 16.690 -8.170 -10.268 1.00 96.50 94 ASP A C 1
ATOM 764 O O . ASP A 1 94 ? 15.852 -7.263 -10.373 1.00 96.50 94 ASP A O 1
ATOM 768 N N . PRO A 1 95 ? 17.735 -8.236 -11.118 1.00 96.19 95 PRO A N 1
ATOM 769 C CA . PRO A 1 95 ? 17.918 -7.290 -12.216 1.00 96.19 95 PRO A CA 1
ATOM 770 C C . PRO A 1 95 ? 16.714 -7.184 -13.160 1.00 96.19 95 PRO A C 1
ATOM 772 O O . PRO A 1 95 ? 16.488 -6.120 -13.740 1.00 96.19 95 PRO A O 1
ATOM 775 N N . LEU A 1 96 ? 15.927 -8.253 -13.315 1.00 94.62 96 LEU A N 1
ATOM 776 C CA . LEU A 1 96 ? 14.702 -8.241 -14.108 1.00 94.62 96 LEU A CA 1
ATOM 777 C C . LEU A 1 96 ? 13.619 -7.359 -13.473 1.00 94.62 96 LEU A C 1
ATOM 779 O O . LEU A 1 96 ? 12.956 -6.611 -1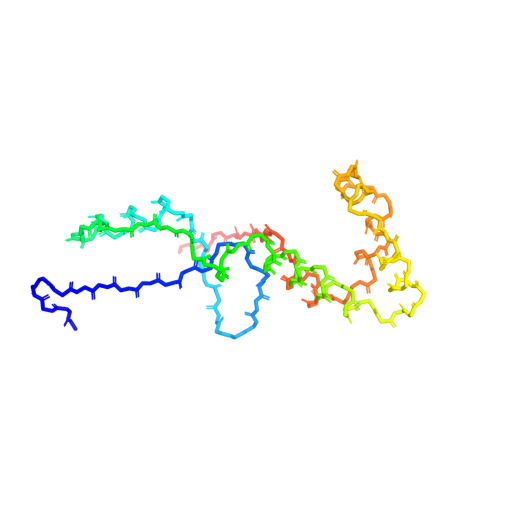4.192 1.00 94.62 96 LEU A O 1
ATOM 783 N N . TRP A 1 97 ? 13.476 -7.360 -12.144 1.00 94.06 97 TRP A N 1
ATOM 784 C CA . TRP A 1 97 ? 12.596 -6.405 -11.464 1.00 94.06 97 TRP A CA 1
ATOM 785 C C . TRP A 1 97 ? 13.052 -4.974 -11.713 1.00 94.06 97 TRP A C 1
ATOM 787 O O . TRP A 1 97 ? 12.259 -4.126 -12.130 1.00 94.06 97 TRP A O 1
ATOM 797 N N . TRP A 1 98 ? 14.346 -4.717 -11.526 1.00 95.69 98 TRP A N 1
ATOM 798 C CA . TRP A 1 98 ? 14.918 -3.387 -11.710 1.00 95.69 98 TRP A CA 1
ATOM 799 C C . TRP A 1 98 ? 14.852 -2.893 -13.156 1.00 95.69 98 TRP A C 1
ATOM 801 O O . TRP A 1 98 ? 14.683 -1.695 -13.375 1.00 9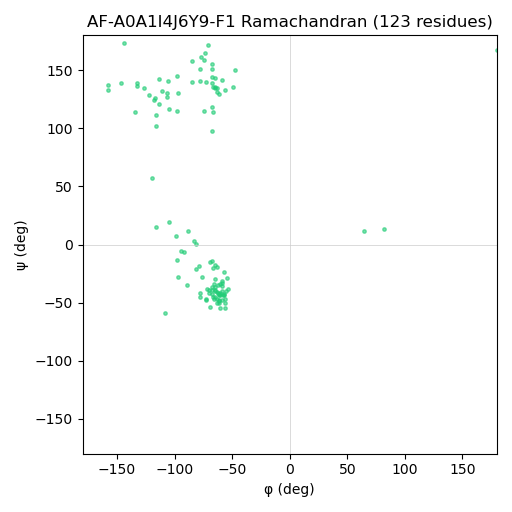5.69 98 TRP A O 1
ATOM 811 N N . LYS A 1 99 ? 14.882 -3.788 -14.150 1.00 96.75 99 LYS A N 1
ATOM 812 C CA . LYS A 1 99 ? 14.611 -3.445 -15.553 1.00 96.75 99 LYS A CA 1
ATOM 813 C C . LYS A 1 99 ? 13.242 -2.779 -15.720 1.00 96.75 99 LYS A C 1
ATOM 815 O O . LYS A 1 99 ? 13.151 -1.756 -16.394 1.00 96.75 99 LYS A O 1
ATOM 820 N N . PHE A 1 100 ? 12.191 -3.329 -15.113 1.00 96.62 100 PHE A N 1
ATOM 821 C CA . PHE A 1 100 ? 10.852 -2.748 -15.211 1.00 96.62 100 PHE A CA 1
ATOM 822 C C . PHE A 1 100 ? 10.666 -1.531 -14.303 1.00 96.62 100 PHE A C 1
ATOM 824 O O . PHE A 1 100 ? 10.087 -0.533 -14.724 1.00 96.62 100 PHE A O 1
ATOM 831 N N . LEU A 1 101 ? 11.180 -1.593 -13.074 1.00 95.75 101 LEU A N 1
ATOM 832 C CA . LEU A 1 101 ? 11.096 -0.506 -12.099 1.00 95.75 101 LEU A CA 1
ATOM 833 C C . LEU A 1 101 ? 11.772 0.775 -12.604 1.00 95.75 101 LEU A C 1
ATOM 835 O O . LEU A 1 101 ? 11.194 1.853 -12.491 1.00 95.75 101 LEU A O 1
ATOM 839 N N . ASN A 1 102 ? 12.943 0.658 -13.238 1.00 96.44 102 ASN A N 1
ATOM 840 C CA . ASN A 1 102 ? 13.661 1.794 -13.826 1.00 96.44 102 ASN A CA 1
ATOM 841 C C . ASN A 1 102 ? 12.936 2.422 -15.029 1.00 96.44 102 ASN A C 1
ATOM 843 O O . ASN A 1 102 ? 13.295 3.520 -15.449 1.00 96.44 102 ASN A O 1
ATOM 847 N N . ALA A 1 103 ? 11.937 1.741 -15.597 1.00 97.19 103 ALA A N 1
ATOM 848 C CA . ALA A 1 103 ? 11.121 2.257 -16.693 1.00 97.19 103 ALA A CA 1
ATOM 849 C C . ALA A 1 103 ? 9.854 2.993 -16.213 1.00 97.19 103 ALA A C 1
ATOM 851 O O . ALA A 1 103 ? 9.142 3.576 -17.035 1.00 97.19 103 ALA A O 1
ATOM 852 N N . LEU A 1 104 ? 9.552 2.970 -14.909 1.00 96.44 104 LEU A N 1
ATOM 853 C CA . LEU A 1 104 ? 8.429 3.712 -14.342 1.00 96.44 104 LEU A CA 1
ATOM 854 C C . LEU A 1 104 ? 8.783 5.200 -14.182 1.00 96.44 104 LEU A C 1
ATOM 856 O O . LEU A 1 104 ? 9.889 5.526 -13.747 1.00 96.44 104 LEU A O 1
ATOM 860 N N . PRO A 1 105 ? 7.850 6.126 -14.466 1.00 95.38 105 PRO A N 1
ATOM 861 C CA . PRO A 1 105 ? 8.031 7.518 -14.080 1.00 95.38 105 PRO A CA 1
ATOM 862 C C . PRO A 1 105 ? 7.986 7.671 -12.539 1.00 95.38 105 PRO A C 1
ATOM 864 O O . PRO A 1 105 ? 7.387 6.836 -11.853 1.00 95.38 105 PRO A O 1
ATOM 867 N N . PRO A 1 106 ? 8.603 8.721 -11.959 1.00 92.38 106 PRO A N 1
ATOM 868 C CA . PRO A 1 106 ? 8.735 8.863 -10.501 1.00 92.38 106 PRO A CA 1
ATOM 869 C C . PRO A 1 106 ? 7.411 8.885 -9.720 1.00 92.38 106 PRO A C 1
ATOM 871 O O . PRO A 1 106 ? 7.338 8.402 -8.587 1.00 92.38 106 PRO A O 1
ATOM 874 N N . ASP A 1 107 ? 6.358 9.438 -10.316 1.00 91.56 107 ASP A N 1
ATOM 875 C CA . ASP A 1 107 ? 5.012 9.475 -9.746 1.00 91.56 107 ASP A CA 1
ATOM 876 C C . ASP A 1 107 ? 4.368 8.082 -9.717 1.00 91.56 107 ASP A C 1
ATOM 878 O O . ASP A 1 107 ? 3.802 7.700 -8.697 1.00 91.56 107 ASP A O 1
ATOM 882 N N . ALA A 1 108 ? 4.528 7.286 -10.778 1.00 92.38 108 ALA A N 1
ATOM 883 C CA . ALA A 1 108 ? 4.090 5.891 -10.818 1.00 92.38 108 ALA A CA 1
ATOM 884 C C . ALA A 1 108 ? 4.850 5.006 -9.824 1.00 92.38 108 ALA A C 1
ATOM 886 O O . ALA A 1 108 ? 4.255 4.135 -9.191 1.00 92.38 108 ALA A O 1
ATOM 887 N N . PHE A 1 109 ? 6.159 5.230 -9.675 1.00 91.25 109 PHE A N 1
ATOM 888 C CA . PHE A 1 109 ? 6.972 4.517 -8.690 1.00 91.25 109 PHE A CA 1
ATOM 8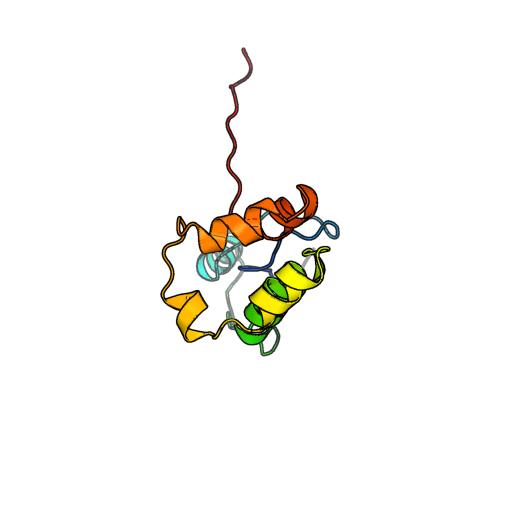89 C C . PHE A 1 109 ? 6.467 4.790 -7.267 1.00 91.25 109 PHE A C 1
ATOM 891 O O . PHE A 1 109 ? 6.342 3.873 -6.460 1.00 91.25 109 PHE A O 1
ATOM 898 N N . SER A 1 110 ? 6.128 6.052 -6.984 1.00 90.06 110 SER A N 1
ATOM 899 C CA . SER A 1 110 ? 5.589 6.483 -5.688 1.00 90.06 110 SER A CA 1
ATOM 900 C C . SER A 1 110 ? 4.155 5.997 -5.457 1.00 90.06 110 SER A C 1
ATOM 902 O O . SER A 1 110 ? 3.821 5.596 -4.347 1.00 90.06 110 SER A O 1
ATOM 904 N N . GLU A 1 111 ? 3.312 5.987 -6.495 1.00 90.06 111 GLU A N 1
ATOM 905 C CA . GLU A 1 111 ? 1.972 5.391 -6.451 1.00 90.06 111 GLU A CA 1
ATOM 906 C C . GLU A 1 111 ? 2.055 3.921 -6.027 1.00 90.06 111 GLU A C 1
ATOM 908 O O . GLU A 1 111 ? 1.365 3.500 -5.102 1.00 90.06 111 GLU A O 1
ATOM 913 N N . LEU A 1 112 ? 2.920 3.145 -6.684 1.00 91.25 112 LEU A N 1
ATOM 914 C CA . LEU A 1 112 ? 3.050 1.697 -6.496 1.00 91.25 112 LEU A CA 1
ATOM 915 C C . LEU A 1 112 ? 3.929 1.306 -5.298 1.00 91.25 112 LEU A C 1
ATOM 917 O O . LEU A 1 112 ? 4.171 0.116 -5.082 1.00 91.25 112 LEU A O 1
ATOM 921 N N . ALA A 1 113 ? 4.416 2.277 -4.525 1.00 89.56 113 ALA A N 1
ATOM 922 C CA . ALA A 1 113 ? 5.310 2.021 -3.410 1.00 89.56 113 ALA A CA 1
ATOM 923 C C . ALA A 1 113 ? 4.615 1.203 -2.310 1.00 89.56 113 ALA A C 1
ATOM 925 O O . ALA A 1 113 ? 3.506 1.507 -1.874 1.00 89.56 113 ALA A O 1
ATOM 926 N N . CYS A 1 114 ? 5.309 0.188 -1.792 1.00 88.19 114 CYS A N 1
ATOM 927 C CA . CYS A 1 114 ? 4.854 -0.602 -0.645 1.00 88.19 114 CYS A CA 1
ATOM 928 C C . CYS A 1 114 ? 5.289 -0.008 0.708 1.00 88.19 114 CYS A C 1
ATOM 930 O O . CYS A 1 114 ? 5.211 -0.674 1.738 1.00 88.19 114 CYS A O 1
ATOM 932 N N . GLY A 1 115 ? 5.789 1.229 0.718 1.00 87.75 115 GLY A N 1
ATOM 933 C CA . GLY A 1 115 ? 6.272 1.906 1.913 1.00 87.75 115 GLY A CA 1
ATOM 934 C C . GLY A 1 115 ? 6.786 3.308 1.609 1.00 87.75 115 GLY A C 1
ATOM 935 O O . GLY A 1 115 ? 6.998 3.672 0.457 1.00 87.75 115 GLY A O 1
ATOM 936 N N . ASN A 1 116 ? 6.999 4.089 2.666 1.00 88.19 116 ASN A N 1
ATOM 937 C CA . ASN A 1 116 ? 7.593 5.418 2.589 1.00 88.19 116 ASN A CA 1
ATOM 938 C C . ASN A 1 116 ? 8.777 5.481 3.553 1.00 88.19 116 ASN A C 1
ATOM 940 O O . ASN A 1 116 ? 8.666 5.053 4.701 1.00 88.19 116 ASN A O 1
ATOM 944 N N . MET A 1 117 ? 9.900 6.025 3.092 1.00 92.81 117 MET A N 1
ATOM 945 C CA . MET A 1 117 ? 11.065 6.290 3.931 1.00 92.81 117 MET A CA 1
ATOM 946 C C . MET A 1 117 ? 11.159 7.794 4.181 1.00 92.81 117 MET A C 1
ATOM 948 O O . MET A 1 117 ? 11.158 8.580 3.238 1.00 92.81 117 MET A O 1
ATOM 952 N N . LEU A 1 118 ? 11.245 8.190 5.452 1.00 94.31 118 LEU A N 1
ATOM 953 C CA . LEU A 1 118 ? 11.390 9.582 5.868 1.00 94.31 118 LEU A CA 1
ATOM 954 C C . LEU A 1 118 ? 12.655 9.736 6.709 1.00 94.31 118 LEU A C 1
ATOM 956 O O . LEU A 1 118 ? 12.835 9.039 7.705 1.00 94.31 118 LEU A O 1
ATOM 960 N N . VAL A 1 119 ? 13.492 10.701 6.339 1.00 96.75 119 VAL A N 1
ATOM 961 C CA . VAL A 1 119 ? 14.582 11.208 7.175 1.00 96.75 119 VAL A CA 1
ATOM 962 C C . VAL A 1 119 ? 14.231 12.646 7.534 1.00 96.75 119 VAL A C 1
ATOM 964 O O . VAL A 1 119 ? 14.034 13.472 6.646 1.00 96.75 119 VAL A O 1
ATOM 967 N N . ALA A 1 120 ? 14.118 12.945 8.827 1.00 95.00 120 ALA A N 1
ATOM 968 C CA . ALA A 1 120 ? 13.752 14.270 9.317 1.00 95.00 120 ALA A CA 1
ATOM 969 C C . ALA A 1 120 ? 14.700 14.717 10.434 1.00 95.00 120 ALA A C 1
ATOM 971 O O . ALA A 1 120 ? 15.047 13.939 11.322 1.00 95.00 120 ALA A O 1
ATOM 972 N N . THR A 1 121 ? 15.082 15.992 10.406 1.00 96.75 121 THR A N 1
ATOM 973 C CA . THR A 1 121 ? 15.866 16.630 11.469 1.00 96.75 121 THR A CA 1
ATOM 974 C C . THR A 1 121 ? 14.921 17.380 12.396 1.00 96.75 121 THR A C 1
ATOM 976 O O . THR A 1 121 ? 14.088 18.164 11.941 1.00 96.75 121 THR A O 1
ATOM 979 N N . LYS A 1 122 ? 15.047 17.160 13.707 1.00 93.31 122 LYS A N 1
ATOM 980 C CA . LYS A 1 122 ? 14.284 17.912 14.707 1.00 93.31 122 LYS A CA 1
ATOM 981 C C . LYS A 1 122 ? 14.677 19.392 14.646 1.00 93.31 122 LYS A C 1
ATOM 983 O O . LYS A 1 122 ? 15.865 19.704 14.666 1.00 93.31 122 LYS A O 1
ATOM 988 N N . ALA A 1 123 ? 13.693 20.289 14.593 1.00 92.38 123 ALA A N 1
ATOM 989 C CA . ALA A 1 123 ? 13.952 21.725 14.664 1.00 92.38 123 ALA A CA 1
ATOM 990 C C . ALA A 1 123 ? 14.675 22.082 15.977 1.00 92.38 123 ALA A C 1
ATOM 992 O O . ALA A 1 123 ? 14.370 21.506 17.027 1.00 92.38 123 ALA A O 1
ATOM 993 N N . ALA A 1 124 ? 15.625 23.020 15.912 1.00 85.31 124 ALA A N 1
ATOM 994 C CA . ALA A 1 124 ? 16.163 23.648 17.115 1.00 85.31 124 ALA A CA 1
ATOM 995 C C . ALA A 1 124 ? 15.011 24.378 17.827 1.00 85.31 124 ALA A C 1
ATOM 997 O O . ALA A 1 124 ? 14.239 25.076 17.171 1.00 85.31 124 ALA A O 1
ATOM 998 N N . SER A 1 125 ? 14.860 24.119 19.128 1.00 79.75 125 SER A N 1
ATOM 999 C CA . SER A 1 125 ? 13.822 24.689 20.000 1.00 79.75 125 SER A CA 1
ATOM 1000 C C . SER A 1 125 ? 13.866 26.207 20.064 1.00 79.75 125 SER A C 1
ATOM 1002 O O . SER A 1 125 ? 15.007 26.716 20.151 1.00 79.75 125 SER A O 1
#

Organism: NCBI:txid582667

Secondary structure (DSSP, 8-state):
-PPTT--------SS----SSS-------HHHHHHHHHTTT---------GGGSHHHHHHHHHHHHHHH--SHHHHHHHHT--HHHHHHS-TT-HHHHHHHTTS-HHHHHHT-S------PPPP-

Sequence (125 aa):
MLKPNGQVFIDWPFLQPVHGYPSHFFNATREGLVSLFEDNGFKTDLAFTGAHQTAAYTIQWILGRFAHHLKDPQLRHEFAQMKVSDLVSMDQQDPLWWKFLNALPPDAFSELACGNMLVATKAAS

Radius of gyration: 19.45 Å; Cα contacts (8 Å, |Δi|>4): 62; chains: 1; bounding box: 44×43×50 Å

Foldseek 3Di:
DADVVRDDDDDAAAQAFQDPPPGDDDHDDLVRVQCVQVVVPDDDPDGDADPCRDVVVNVCRLLVLLLVQQPPPVLSVVSVPDDPVNVVPDDCPPVNVVVSLVSGDPVSNNRNDRDDDDDDDDDDD

Mean predicted aligned error: 4.73 Å

Solvent-accessible surface area (backbone atoms only — not comparable to full-atom values): 8319 Å² total; per-residue (Å²): 132,82,59,92,93,58,86,86,86,87,87,77,67,61,81,65,59,59,53,91,74,76,78,78,89,73,66,51,53,73,65,54,50,50,49,60,40,44,80,68,76,47,79,88,87,79,86,83,80,54,88,88,65,39,69,67,54,42,52,50,49,55,55,49,52,52,47,68,50,35,76,52,67,67,62,27,50,55,61,71,68,57,48,71,70,55,66,75,68,56,59,93,82,34,68,73,53,50,58,57,58,72,54,39,52,74,68,57,50,56,24,66,37,94,71,84,89,84,88,84,80,82,76,86,129

pLDDT: mean 91.37, std 8.52, range [53.44, 98.06]